Protein AF-A0A9P4XQA0-F1 (afdb_monomer_lite)

Secondary structure (DSSP, 8-state):
-------------PPPPPP----------------------HHHHHHHHTSS-HHHHHHHHHHHHHHHHHHHHHHHHHHHHHHHHHHHHHHHHHHHHHHHHHHHHHHHHHHHHHHHHHHHHHHHHHHHHHHHHHHHHHHHHHHHHHHHHHHHHHHHHHHHHHHHH--

Organism: NCBI:txid1567552

Foldseek 3Di:
DDDDPPPPDDPPPDPPDPPPPPDPPDPPPPPPCPCPPQDDPPVNLVVLVPDDDPVSSVVSRVVSSVVSVVVVVVVVVVVVVVVVVVVVVVVVVVVVVVVVVVVVVVVVVVVVVVVVVVVVVVVVVVVVVVVVVVVVVVVVVVVVVVVVVVVVVVVVVVVVVVVVVVD

Structure (mmCIF, N/CA/C/O backbone):
data_AF-A0A9P4XQA0-F1
#
_entry.id   AF-A0A9P4XQA0-F1
#
loop_
_atom_site.group_PDB
_atom_site.id
_atom_site.type_symbol
_atom_site.label_atom_id
_atom_site.label_alt_id
_atom_site.label_comp_id
_atom_site.label_asym_id
_atom_site.label_entity_id
_atom_site.label_seq_id
_atom_site.pdbx_PDB_ins_code
_atom_site.Cartn_x
_atom_site.Cartn_y
_atom_site.Cartn_z
_atom_site.occupancy
_atom_site.B_iso_or_equiv
_atom_site.auth_seq_id
_atom_site.auth_comp_id
_atom_site.auth_asym_id
_atom_site.auth_atom_id
_atom_site.pdbx_PDB_model_num
ATOM 1 N N . MET A 1 1 ? -49.021 69.410 15.245 1.00 41.81 1 MET A N 1
ATOM 2 C CA . MET A 1 1 ? -49.358 67.980 15.404 1.00 41.81 1 MET A CA 1
ATOM 3 C C . MET A 1 1 ? -48.343 67.183 14.599 1.00 41.81 1 MET A C 1
ATOM 5 O O . MET A 1 1 ? -48.399 67.198 13.378 1.00 41.81 1 MET A O 1
ATOM 9 N N . HIS A 1 2 ? -47.330 66.650 15.284 1.00 38.00 2 HIS A N 1
ATOM 10 C CA . HIS A 1 2 ? -46.185 65.943 14.708 1.00 38.00 2 HIS A CA 1
ATOM 11 C C . HIS A 1 2 ? -46.607 64.541 14.245 1.00 38.00 2 HIS A C 1
ATOM 13 O O . HIS A 1 2 ? -47.233 63.815 15.011 1.00 38.00 2 HIS A O 1
ATOM 19 N N . SER A 1 3 ? -46.250 64.150 13.021 1.00 42.06 3 SER A N 1
ATOM 20 C CA . SER A 1 3 ? -46.360 62.767 12.543 1.00 42.06 3 SER A CA 1
ATOM 21 C C . SER A 1 3 ? -45.017 62.360 11.939 1.00 42.06 3 SER A C 1
ATOM 23 O O . SER A 1 3 ? -44.790 62.475 10.738 1.00 42.06 3 SER A O 1
ATOM 25 N N . GLN A 1 4 ? -44.094 61.953 12.810 1.00 45.94 4 GLN A N 1
ATOM 26 C CA . GLN A 1 4 ? -42.906 61.195 12.434 1.00 45.94 4 GLN A CA 1
ATOM 27 C C . GLN A 1 4 ? -43.292 59.716 12.449 1.00 45.94 4 GLN A C 1
ATOM 29 O O . GLN A 1 4 ? -43.680 59.166 13.477 1.00 45.94 4 GLN A O 1
ATOM 34 N N . ARG A 1 5 ? -43.251 59.086 11.275 1.00 44.03 5 ARG A N 1
ATOM 35 C CA . ARG A 1 5 ? -43.302 57.631 11.139 1.00 44.03 5 ARG A CA 1
ATOM 36 C C . ARG A 1 5 ? -41.896 57.104 11.387 1.00 44.03 5 ARG A C 1
ATOM 38 O O . ARG A 1 5 ? -41.110 56.983 10.450 1.00 44.03 5 ARG A O 1
ATOM 45 N N . ASP A 1 6 ? -41.598 56.800 12.642 1.00 44.78 6 ASP A N 1
ATOM 46 C CA . ASP A 1 6 ? -40.394 56.061 12.992 1.00 44.78 6 ASP A CA 1
ATOM 47 C C . ASP A 1 6 ? -40.558 54.608 12.546 1.00 44.78 6 ASP A C 1
ATOM 49 O O . ASP A 1 6 ? -41.320 53.812 13.096 1.00 44.78 6 ASP A O 1
ATOM 53 N N . THR A 1 7 ? -39.852 54.292 11.466 1.00 48.44 7 THR A N 1
ATOM 54 C CA . THR A 1 7 ? -39.664 52.934 10.970 1.00 48.44 7 THR A CA 1
ATOM 55 C C . THR A 1 7 ? -38.731 52.231 11.951 1.00 48.44 7 THR A C 1
ATOM 57 O O . THR A 1 7 ? -37.516 52.406 11.893 1.00 48.44 7 THR A O 1
ATOM 60 N N . LEU A 1 8 ? -39.294 51.459 12.881 1.00 45.41 8 LEU A N 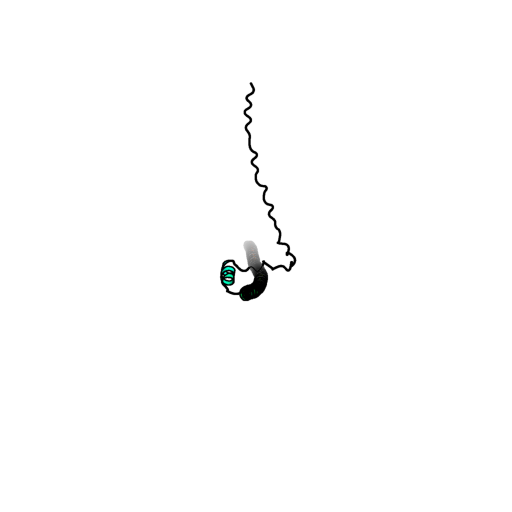1
ATOM 61 C CA . LEU A 1 8 ? -38.535 50.578 13.769 1.00 45.41 8 LEU A CA 1
ATOM 62 C C . LEU A 1 8 ? -37.916 49.438 12.944 1.00 45.41 8 LEU A C 1
ATOM 64 O O . LEU A 1 8 ? -38.484 48.355 12.811 1.00 45.41 8 LEU A O 1
ATOM 68 N N . MET A 1 9 ? -36.741 49.690 12.366 1.00 46.03 9 MET A N 1
ATOM 69 C CA . MET A 1 9 ? -35.862 48.643 11.852 1.00 46.03 9 MET A CA 1
ATOM 70 C C . MET A 1 9 ? -35.283 47.882 13.048 1.00 46.03 9 MET A C 1
ATOM 72 O O . MET A 1 9 ? -34.366 48.356 13.716 1.00 46.03 9 MET A O 1
ATOM 76 N N . LEU A 1 10 ? -35.829 46.698 13.330 1.00 53.78 10 LEU A N 1
ATOM 77 C CA . LEU A 1 10 ? -35.199 45.726 14.224 1.00 53.78 10 LEU A CA 1
ATOM 78 C C . LEU A 1 10 ? -33.787 45.405 13.695 1.00 53.78 10 LEU A C 1
ATOM 80 O O . LEU A 1 10 ? -33.656 45.052 12.517 1.00 53.78 10 LEU A O 1
ATOM 84 N N . PRO A 1 11 ? -32.727 45.485 14.518 1.00 49.69 11 PRO A N 1
ATOM 85 C CA . PRO A 1 11 ? -31.415 45.006 14.114 1.00 49.69 11 PRO A CA 1
ATOM 86 C C . PRO A 1 11 ? -31.509 43.508 13.809 1.00 49.69 11 PRO A C 1
ATOM 88 O O . PRO A 1 11 ? -31.938 42.727 14.657 1.00 49.69 11 PRO A O 1
ATOM 91 N N . LYS A 1 12 ? -31.100 43.090 12.606 1.00 48.59 12 LYS A N 1
ATOM 92 C CA . LYS A 1 12 ? -30.819 41.678 12.323 1.00 48.59 12 LYS A CA 1
ATOM 93 C C . LYS A 1 12 ? -29.603 41.278 13.156 1.00 48.59 12 LYS A C 1
ATOM 95 O O . LYS A 1 12 ? -28.468 41.431 12.711 1.00 48.59 12 LYS A O 1
ATOM 100 N N . THR A 1 13 ? -29.833 40.801 14.372 1.00 52.59 13 THR A N 1
ATOM 101 C CA . THR A 1 13 ? -28.835 40.091 15.168 1.00 52.59 13 THR A CA 1
ATOM 102 C C . THR A 1 13 ? -28.551 38.773 14.461 1.00 52.59 13 THR A C 1
ATOM 104 O O . THR A 1 13 ? -29.246 37.777 14.645 1.00 52.59 13 THR A O 1
ATOM 107 N N . TYR A 1 14 ? -27.545 38.778 13.590 1.00 53.88 14 TYR A N 1
ATOM 108 C CA . TYR A 1 14 ? -26.900 37.537 13.192 1.00 53.88 14 TYR A CA 1
ATOM 109 C C . TYR A 1 14 ? -26.319 36.900 14.462 1.00 53.88 14 TYR A C 1
ATOM 111 O O . TYR A 1 14 ? -25.659 37.612 15.228 1.00 53.88 14 TYR A O 1
ATOM 119 N N . PRO A 1 15 ? -26.569 35.607 14.737 1.00 58.38 15 PRO A N 1
ATOM 120 C CA . PRO A 1 15 ? -25.839 34.936 15.799 1.00 58.38 15 PRO A CA 1
ATOM 121 C C . PRO A 1 15 ? -24.337 35.008 15.471 1.00 58.38 15 PRO A C 1
ATOM 123 O O . PRO A 1 15 ? -23.973 34.910 14.293 1.00 58.38 15 PRO A O 1
ATOM 126 N N . PRO A 1 16 ? -23.467 35.235 16.472 1.00 58.84 16 PRO A N 1
ATOM 127 C CA . PRO A 1 16 ? -22.027 35.277 16.250 1.00 58.84 16 PRO A CA 1
ATOM 128 C C . PRO A 1 16 ? -21.563 33.963 15.600 1.00 58.84 16 PRO A C 1
ATOM 130 O O . PRO A 1 16 ? -22.142 32.910 15.885 1.00 58.84 16 PRO A O 1
ATOM 133 N N . PRO A 1 17 ? -20.552 34.002 14.714 1.00 60.19 17 PRO A N 1
ATOM 134 C CA . PRO A 1 17 ? -20.029 32.789 14.109 1.00 60.19 17 PRO A CA 1
ATOM 135 C C . PRO A 1 17 ? -19.450 31.941 15.240 1.00 60.19 17 PRO A C 1
ATOM 137 O O . PRO A 1 17 ? -18.637 32.431 16.022 1.00 60.19 17 PRO A O 1
ATOM 140 N N . TYR A 1 18 ? -19.914 30.700 15.376 1.00 54.91 18 TYR A N 1
ATOM 141 C CA . TYR A 1 18 ? -19.323 29.770 16.330 1.00 54.91 18 TYR A CA 1
ATOM 142 C C . TYR A 1 18 ? -17.822 29.694 16.043 1.00 54.91 18 TYR A C 1
ATOM 144 O O . TYR A 1 18 ? -17.428 29.406 14.913 1.00 54.91 18 TYR A O 1
ATOM 152 N N . GLU A 1 19 ? -16.996 29.989 17.048 1.00 59.34 19 GLU A N 1
ATOM 153 C CA . GLU A 1 19 ? -15.581 29.652 16.992 1.00 59.34 19 GLU A CA 1
ATOM 154 C C . GLU A 1 19 ? -15.493 28.151 16.712 1.00 59.34 19 GLU A C 1
ATOM 156 O O . GLU A 1 19 ? -15.984 27.327 17.488 1.00 59.34 19 GLU A O 1
ATOM 161 N N . GLU A 1 20 ? -14.907 27.789 15.571 1.00 52.56 20 GLU A N 1
ATOM 162 C CA . GLU A 1 20 ? -14.466 26.427 15.319 1.00 52.56 20 GLU A CA 1
ATOM 163 C C . GLU A 1 20 ? -13.407 26.112 16.373 1.00 52.56 20 GLU A C 1
ATOM 165 O O . GLU A 1 20 ? -12.221 26.409 16.216 1.00 52.56 20 GLU A O 1
ATOM 170 N N . HIS A 1 21 ? -13.844 25.549 17.499 1.00 40.69 21 HIS A N 1
ATOM 171 C CA . HIS A 1 21 ? -12.942 24.974 18.471 1.00 40.69 21 HIS A CA 1
ATOM 172 C C . HIS A 1 21 ? -12.225 23.805 17.790 1.00 40.69 21 HIS A C 1
ATOM 174 O O . HIS A 1 21 ? -12.652 22.655 17.863 1.00 40.69 21 HIS A O 1
ATOM 180 N N . ASN A 1 22 ? -11.069 24.097 17.190 1.00 48.16 22 ASN A N 1
ATOM 181 C CA . ASN A 1 22 ? -9.987 23.149 16.929 1.00 48.16 22 ASN A CA 1
ATOM 182 C C . ASN A 1 22 ? -9.344 22.705 18.258 1.00 48.16 22 ASN A C 1
ATOM 184 O O . ASN A 1 22 ? -8.125 22.659 18.416 1.00 48.16 22 ASN A O 1
ATOM 188 N N . GLY A 1 23 ? -10.187 22.402 19.245 1.00 42.12 23 GLY A N 1
ATOM 189 C CA . GLY A 1 23 ? -9.810 21.790 20.496 1.00 42.12 23 GLY A CA 1
ATOM 190 C C . GLY A 1 23 ? -9.645 20.309 20.236 1.00 42.12 23 GLY A C 1
ATOM 191 O O . GLY A 1 23 ? -10.614 19.552 20.228 1.00 42.12 23 GLY A O 1
ATOM 192 N N . THR A 1 24 ? -8.399 19.891 20.029 1.00 47.19 24 THR A N 1
ATOM 193 C CA . THR A 1 24 ? -8.002 18.529 20.388 1.00 47.19 24 THR A CA 1
ATOM 194 C C . THR A 1 24 ? -8.487 18.353 21.818 1.00 47.19 24 THR A C 1
ATOM 196 O O . THR A 1 24 ? -8.054 19.123 22.671 1.00 47.19 24 THR A O 1
ATOM 199 N N . ALA A 1 25 ? -9.463 17.467 22.042 1.00 46.97 25 ALA A N 1
ATOM 200 C CA . ALA A 1 25 ? -10.022 17.240 23.365 1.00 46.97 25 ALA A CA 1
ATOM 201 C C . ALA A 1 25 ? -8.847 16.998 24.311 1.00 46.97 25 ALA A C 1
ATOM 203 O O . ALA A 1 25 ? -8.158 15.985 24.180 1.00 46.97 25 ALA A O 1
ATOM 204 N N . GLU A 1 26 ? -8.562 17.982 25.166 1.00 45.44 26 GLU A N 1
ATOM 205 C CA . GLU A 1 26 ? -7.568 17.831 26.211 1.00 45.44 26 GLU A CA 1
ATOM 206 C C . GLU A 1 26 ? -7.954 16.568 26.966 1.00 45.44 26 GLU A C 1
ATOM 208 O O . GLU A 1 26 ? -9.120 16.408 27.342 1.00 45.44 26 GLU A O 1
ATOM 213 N N . ASP A 1 27 ? -6.994 15.650 27.097 1.00 44.72 27 ASP A N 1
ATOM 214 C CA . ASP A 1 27 ? -7.134 14.442 27.890 1.00 44.72 27 ASP A CA 1
ATOM 215 C C . ASP A 1 27 ? -7.642 14.866 29.267 1.00 44.72 27 ASP A C 1
ATOM 217 O O . ASP A 1 27 ? -6.893 15.379 30.105 1.00 44.72 27 ASP A O 1
ATOM 221 N N . ALA A 1 28 ? -8.954 14.711 29.461 1.00 46.16 28 ALA A N 1
ATOM 222 C CA . ALA A 1 28 ? -9.605 14.913 30.730 1.00 46.16 28 ALA A CA 1
ATOM 223 C C . ALA A 1 28 ? -8.911 13.948 31.677 1.00 46.16 28 ALA A C 1
ATOM 225 O O . ALA A 1 28 ? -9.098 12.733 31.590 1.00 46.16 28 ALA A O 1
ATOM 226 N N . LYS A 1 29 ? -8.029 14.515 32.506 1.00 43.81 29 LYS A N 1
ATOM 227 C CA . LYS A 1 29 ? -7.325 13.813 33.568 1.00 43.81 29 LYS A CA 1
ATOM 228 C C . LYS A 1 29 ? -8.314 12.882 34.236 1.00 43.81 29 LYS A C 1
ATOM 230 O O . LYS A 1 29 ? -9.406 13.331 34.577 1.00 43.81 29 LYS A O 1
ATOM 235 N N . ASP A 1 30 ? -7.903 11.628 34.383 1.00 47.25 30 ASP A N 1
ATOM 236 C CA . ASP A 1 30 ? -8.580 10.564 35.110 1.00 47.25 30 ASP A CA 1
ATOM 237 C C . ASP A 1 30 ? -9.222 11.100 36.402 1.00 47.25 30 ASP A C 1
ATOM 239 O O . ASP A 1 30 ? -8.616 11.113 37.473 1.00 47.25 30 ASP A O 1
ATOM 243 N N . VAL A 1 31 ? -10.462 11.579 36.306 1.00 41.25 31 VAL A N 1
ATOM 244 C CA . VAL A 1 31 ? -11.332 11.757 37.458 1.00 41.25 31 VAL A CA 1
ATOM 245 C C . VAL A 1 31 ? -12.065 10.439 37.556 1.00 41.25 31 VAL A C 1
ATOM 247 O O . VAL A 1 31 ? -13.030 10.174 36.842 1.00 41.25 31 VAL A O 1
ATOM 250 N N . ASP A 1 32 ? -11.503 9.601 38.415 1.00 46.66 32 ASP A N 1
ATOM 251 C CA . ASP A 1 32 ? -11.965 8.298 38.869 1.00 46.66 32 ASP A CA 1
ATOM 252 C C . ASP A 1 32 ? -13.379 8.386 39.476 1.00 46.66 32 ASP A C 1
ATOM 254 O O . ASP A 1 32 ? -13.598 8.312 40.683 1.00 46.66 32 ASP A O 1
ATOM 258 N N . SER A 1 33 ? -14.372 8.638 38.628 1.00 44.97 33 SER A N 1
ATOM 259 C CA . SER A 1 33 ? -15.778 8.665 39.002 1.00 44.97 33 SER A CA 1
ATOM 260 C C . SER A 1 33 ? -16.649 8.242 37.820 1.00 44.97 33 SER A C 1
ATOM 262 O O . SER A 1 33 ? -17.594 8.935 37.449 1.00 44.97 33 SER A O 1
ATOM 264 N N . SER A 1 34 ? -16.406 7.040 37.287 1.00 46.56 34 SER A N 1
ATOM 265 C CA . SER A 1 34 ? -17.405 6.301 36.494 1.00 46.56 34 SER A CA 1
ATOM 266 C C . SER A 1 34 ? -18.511 5.689 37.366 1.00 46.56 34 SER A C 1
ATOM 268 O O . SER A 1 34 ? -19.193 4.742 36.976 1.00 46.56 34 SER A O 1
ATOM 270 N N . ASN A 1 35 ? -18.777 6.273 38.539 1.00 45.44 35 ASN A N 1
ATOM 271 C CA . ASN A 1 35 ? -20.070 6.130 39.192 1.00 45.44 35 ASN A CA 1
ATOM 272 C C . ASN A 1 35 ? -21.111 6.960 38.421 1.00 45.44 35 ASN A C 1
ATOM 274 O O . ASN A 1 35 ? -21.780 7.822 38.993 1.00 45.44 35 ASN A O 1
ATOM 278 N N . ASP A 1 36 ? -21.282 6.669 37.126 1.00 52.72 36 ASP A N 1
ATOM 279 C CA . ASP A 1 36 ? -22.584 6.787 36.484 1.00 52.72 36 ASP A CA 1
ATOM 280 C C . ASP A 1 36 ? -23.531 6.051 37.414 1.00 52.72 36 ASP A C 1
ATOM 282 O O . ASP A 1 36 ? -23.462 4.825 37.526 1.00 52.72 36 ASP A O 1
ATOM 286 N N . LYS A 1 37 ? -24.289 6.821 38.204 1.00 63.19 37 LYS A N 1
ATOM 287 C CA . LYS A 1 37 ? -25.005 6.344 39.387 1.00 63.19 37 LYS A CA 1
ATOM 288 C C . LYS A 1 37 ? -25.745 5.076 39.005 1.00 63.19 37 LYS A C 1
ATOM 290 O O . LYS A 1 37 ? -26.753 5.129 38.296 1.00 63.19 37 LYS A O 1
ATOM 295 N N . ILE A 1 38 ? -25.196 3.929 39.413 1.00 69.94 38 ILE A N 1
ATOM 296 C CA . ILE A 1 38 ? -25.758 2.629 39.081 1.00 69.94 38 ILE A CA 1
ATOM 297 C C . ILE A 1 38 ? -27.147 2.669 39.695 1.00 69.94 38 ILE A C 1
ATOM 299 O O . ILE A 1 38 ? -27.297 2.743 40.903 1.00 69.94 38 ILE A O 1
ATOM 303 N N . PHE A 1 39 ? -28.161 2.771 38.848 1.00 84.06 39 PHE A N 1
ATOM 304 C CA . PHE A 1 39 ? -29.534 2.931 39.299 1.00 84.06 39 PHE A CA 1
ATOM 305 C C . PHE A 1 39 ? -30.319 1.667 38.986 1.00 84.06 39 PHE A C 1
ATOM 307 O O . PHE A 1 39 ? -30.094 1.029 37.945 1.00 84.06 39 PHE A O 1
ATOM 314 N N . VAL A 1 40 ? -31.240 1.321 39.884 1.00 86.88 40 VAL A N 1
ATOM 315 C CA . VAL A 1 40 ? -32.234 0.269 39.672 1.00 86.88 40 VAL A CA 1
ATOM 316 C C . VAL A 1 40 ? -33.360 0.855 38.821 1.00 86.88 40 VAL A C 1
ATOM 318 O O . VAL A 1 40 ? -34.082 1.718 39.311 1.00 86.88 40 VAL A O 1
ATOM 321 N N . PRO A 1 41 ? -33.544 0.421 37.563 1.00 90.25 41 PRO A N 1
ATOM 322 C CA . PRO A 1 41 ? -34.610 0.935 36.714 1.00 90.25 41 PRO A CA 1
ATOM 323 C C . PRO A 1 41 ? -35.985 0.745 37.371 1.00 90.25 41 PRO A C 1
ATOM 325 O O . PRO A 1 41 ? -36.188 -0.282 38.027 1.00 90.25 41 PRO A O 1
ATOM 328 N N . PRO A 1 42 ? -36.954 1.652 37.146 1.00 90.44 42 PRO A N 1
ATOM 329 C CA . PRO A 1 42 ? -38.275 1.578 37.775 1.00 90.44 42 PRO A CA 1
ATOM 330 C C . PRO A 1 42 ? -38.969 0.221 37.592 1.00 90.44 42 PRO A C 1
ATOM 332 O O . PRO A 1 42 ? -39.517 -0.322 38.540 1.00 90.44 42 PRO A O 1
ATOM 335 N N . GLN A 1 43 ? -38.835 -0.389 36.412 1.00 91.50 43 GLN A N 1
ATOM 336 C CA . GLN A 1 43 ? -39.401 -1.704 36.074 1.00 91.50 43 GLN A CA 1
ATOM 337 C C . GLN A 1 43 ? -38.826 -2.855 36.917 1.00 91.50 43 GLN A C 1
ATOM 339 O O . GLN A 1 43 ? -39.486 -3.862 37.159 1.00 91.50 43 GLN A O 1
ATOM 344 N N . ILE A 1 44 ? -37.560 -2.742 37.330 1.00 91.31 44 ILE A N 1
ATOM 345 C CA . ILE A 1 44 ? -36.914 -3.721 38.211 1.00 91.31 44 ILE A CA 1
ATOM 346 C C . ILE A 1 44 ? -37.264 -3.402 39.661 1.00 91.31 44 ILE A C 1
ATOM 348 O O . ILE A 1 44 ? -37.553 -4.316 40.428 1.00 91.31 44 ILE A O 1
ATOM 352 N N . MET A 1 45 ? -37.306 -2.116 40.018 1.00 93.00 45 MET A N 1
ATOM 353 C CA . MET A 1 45 ? -37.715 -1.675 41.347 1.00 93.00 45 MET A CA 1
ATOM 354 C C . MET A 1 45 ? -39.142 -2.124 41.678 1.00 93.00 45 MET A C 1
ATOM 356 O O . MET A 1 45 ? -39.376 -2.622 42.770 1.00 93.00 45 MET A O 1
ATOM 360 N N . GLU A 1 46 ? -40.078 -2.043 40.734 1.00 93.50 46 GLU A N 1
ATOM 361 C CA . GLU A 1 46 ? -41.458 -2.516 40.899 1.00 93.50 46 GLU A CA 1
ATOM 362 C C . GLU A 1 46 ? -41.516 -4.011 41.260 1.00 93.50 46 GLU A C 1
ATOM 364 O O . GLU A 1 46 ? -42.174 -4.403 42.225 1.00 93.50 46 GLU A O 1
ATOM 369 N N . LYS A 1 47 ? -40.730 -4.845 40.565 1.00 94.31 47 LYS A N 1
ATOM 370 C CA . LYS A 1 47 ? -40.604 -6.283 40.862 1.00 94.31 47 LYS A CA 1
ATOM 371 C C . LYS A 1 47 ? -39.997 -6.545 42.236 1.00 94.31 47 LYS A C 1
ATOM 373 O O . LYS A 1 47 ? -40.410 -7.473 42.923 1.00 94.31 47 LYS A O 1
ATOM 378 N N . ILE A 1 48 ? -39.019 -5.735 42.639 1.00 92.31 48 ILE A N 1
ATOM 379 C CA . ILE A 1 48 ? -38.429 -5.808 43.978 1.00 92.31 48 ILE A CA 1
ATOM 380 C C . ILE A 1 48 ? -39.479 -5.417 45.023 1.00 92.31 48 ILE A C 1
ATOM 382 O O . ILE A 1 48 ? -39.630 -6.112 46.021 1.00 92.31 48 ILE A O 1
ATOM 386 N N . MET A 1 49 ? -40.247 -4.352 44.797 1.00 92.69 49 MET A N 1
ATOM 387 C CA . MET A 1 49 ? -41.270 -3.879 45.734 1.00 92.69 49 MET A CA 1
ATOM 388 C C . MET A 1 49 ? -42.419 -4.873 45.934 1.00 92.69 49 MET A C 1
ATOM 390 O O . MET A 1 49 ? -42.970 -4.924 47.032 1.00 92.69 49 MET A O 1
ATOM 394 N N . ALA A 1 50 ? -42.707 -5.719 44.941 1.00 94.38 50 ALA A N 1
ATOM 395 C CA . ALA A 1 50 ? -43.665 -6.820 45.056 1.00 94.38 50 ALA A CA 1
ATOM 396 C C . ALA A 1 50 ? -43.229 -7.943 46.028 1.00 94.38 50 ALA A C 1
ATOM 398 O O . ALA A 1 50 ? -44.045 -8.791 46.393 1.00 94.38 50 ALA A O 1
ATOM 399 N N . LEU A 1 51 ? -41.963 -7.973 46.470 1.00 93.56 51 LEU A N 1
ATOM 400 C CA . LEU A 1 51 ? -41.484 -8.953 47.449 1.00 93.56 51 LEU A CA 1
ATOM 401 C C . LEU A 1 51 ? -42.066 -8.689 48.837 1.00 93.56 51 LEU A C 1
ATOM 403 O O . LEU A 1 51 ? -42.200 -7.546 49.279 1.00 93.56 51 LEU A O 1
ATOM 407 N N . LYS A 1 52 ? -42.348 -9.775 49.561 1.00 87.75 52 LYS A N 1
ATOM 408 C CA . LYS A 1 52 ? -43.119 -9.745 50.807 1.00 87.75 52 LYS A CA 1
ATOM 409 C C . LYS A 1 52 ? -42.355 -9.095 51.962 1.00 87.75 52 LYS A C 1
ATOM 411 O O . LYS A 1 52 ? -42.950 -8.359 52.746 1.00 87.75 52 LYS A O 1
ATOM 416 N N . THR A 1 53 ? -41.043 -9.318 52.066 1.00 96.00 53 THR A N 1
ATOM 417 C CA . THR A 1 53 ? -40.244 -8.824 53.199 1.00 96.00 53 THR A CA 1
ATOM 418 C C . THR A 1 53 ? -39.292 -7.696 52.809 1.00 96.00 53 TH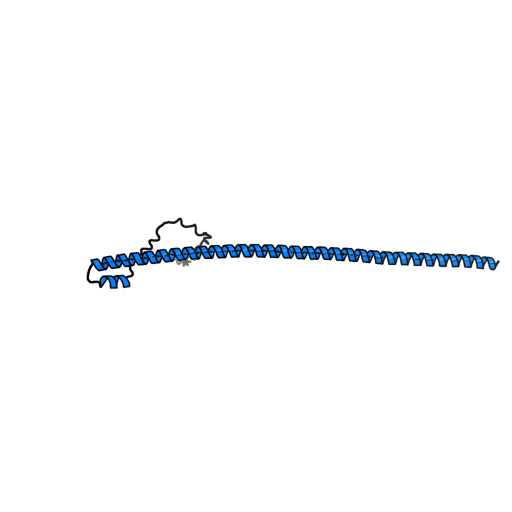R A C 1
ATOM 420 O O . THR A 1 53 ? -38.680 -7.703 51.744 1.00 96.00 53 THR A O 1
ATOM 423 N N . HIS A 1 54 ? -39.105 -6.727 53.709 1.00 93.19 54 HIS A N 1
ATOM 424 C CA . HIS A 1 54 ? -38.152 -5.633 53.496 1.00 93.19 54 HIS A CA 1
ATOM 425 C C . HIS A 1 54 ? -36.707 -6.133 53.344 1.00 93.19 54 HIS A C 1
ATOM 427 O O . HIS A 1 54 ? -35.964 -5.628 52.505 1.00 93.19 54 HIS A O 1
ATOM 433 N N . LYS A 1 55 ? -36.337 -7.175 54.099 1.00 95.12 55 LYS A N 1
ATOM 434 C CA . LYS A 1 55 ? -35.012 -7.800 54.036 1.00 95.12 55 LYS A CA 1
ATOM 435 C C . LYS A 1 55 ? -34.707 -8.364 52.645 1.00 95.12 55 LYS A C 1
ATOM 437 O O . LYS A 1 55 ? -33.610 -8.161 52.135 1.00 95.12 55 LYS A O 1
ATOM 442 N N . GLU A 1 56 ? -35.669 -9.036 52.012 1.00 94.50 56 GLU A N 1
ATOM 443 C CA . GLU A 1 56 ? -35.502 -9.539 50.642 1.00 94.50 56 GLU A CA 1
ATOM 444 C C . GLU A 1 56 ? -35.385 -8.402 49.630 1.00 94.50 56 GLU A C 1
ATOM 446 O O . GLU A 1 56 ? -34.564 -8.490 48.720 1.00 94.50 56 GLU A O 1
ATOM 451 N N . ARG A 1 57 ? -36.144 -7.313 49.812 1.00 93.44 57 ARG A N 1
ATOM 452 C CA . ARG A 1 57 ? -36.053 -6.134 48.940 1.00 93.44 57 ARG A CA 1
ATOM 453 C C . ARG A 1 57 ? -34.666 -5.509 48.958 1.00 93.44 57 ARG A C 1
ATOM 455 O O . ARG A 1 57 ? -34.095 -5.300 47.891 1.00 93.44 57 ARG A O 1
ATOM 462 N N . ILE A 1 58 ? -34.111 -5.274 50.150 1.00 93.81 58 ILE A N 1
ATOM 463 C CA . ILE A 1 58 ? -32.748 -4.745 50.307 1.00 93.81 58 ILE A CA 1
ATOM 464 C C . ILE A 1 58 ? -31.742 -5.674 49.623 1.00 93.81 58 ILE A C 1
ATOM 466 O O . ILE A 1 58 ? -30.986 -5.222 48.765 1.00 93.81 58 ILE A O 1
ATOM 470 N N . ARG A 1 59 ? -31.800 -6.981 49.920 1.00 95.88 59 ARG A N 1
ATOM 471 C CA . ARG A 1 59 ? -30.890 -7.973 49.329 1.00 95.88 59 ARG A CA 1
ATOM 472 C C . ARG A 1 59 ? -30.924 -7.947 47.797 1.00 95.88 59 ARG A C 1
ATOM 474 O O . ARG A 1 59 ? -29.878 -7.998 47.160 1.00 95.88 59 ARG A O 1
ATOM 481 N N . MET A 1 60 ? -32.112 -7.860 47.197 1.00 95.00 60 MET A N 1
ATOM 482 C CA . MET A 1 60 ? -32.254 -7.842 45.737 1.00 95.00 60 MET A CA 1
ATOM 483 C C . MET A 1 60 ? -31.733 -6.551 45.102 1.00 95.00 60 MET A C 1
ATOM 485 O O . MET A 1 60 ? -31.157 -6.605 44.016 1.00 95.00 60 MET A O 1
ATOM 489 N N . VAL A 1 61 ? -31.903 -5.401 45.765 1.00 93.12 61 VAL A N 1
ATOM 490 C CA . VAL A 1 61 ? -31.297 -4.138 45.316 1.00 93.12 61 VAL A CA 1
ATOM 491 C C . VAL A 1 61 ? -29.777 -4.256 45.335 1.00 93.12 61 VAL A C 1
ATOM 493 O O . VAL A 1 61 ? -29.140 -3.981 44.321 1.00 93.12 61 VAL A O 1
ATOM 496 N N . GLU A 1 62 ? -29.194 -4.710 46.443 1.00 91.31 62 GLU A N 1
ATOM 497 C CA . GLU A 1 62 ? -27.741 -4.875 46.581 1.00 91.31 62 GLU A CA 1
ATOM 498 C C . GLU A 1 62 ? -27.170 -5.822 45.520 1.00 91.31 62 GLU A C 1
ATOM 500 O O . GLU A 1 62 ? -26.181 -5.499 44.856 1.00 91.31 62 GLU A O 1
ATOM 505 N N . GLU A 1 63 ? -27.820 -6.966 45.302 1.00 93.56 63 GLU A N 1
ATOM 506 C CA . GLU A 1 63 ? -27.380 -7.947 44.312 1.00 93.56 63 GLU A CA 1
ATOM 507 C C . GLU A 1 63 ? -27.466 -7.396 42.882 1.00 93.56 63 GLU A C 1
ATOM 509 O O . GLU A 1 63 ? -26.537 -7.575 42.087 1.00 93.56 63 GLU A O 1
ATOM 514 N N . TYR A 1 64 ? -28.548 -6.683 42.555 1.00 93.31 64 TYR A N 1
ATOM 515 C CA . TYR A 1 64 ? -28.698 -6.037 41.255 1.00 93.31 64 TYR A CA 1
ATOM 516 C C . TYR A 1 64 ? -27.607 -4.991 41.020 1.00 93.31 64 TYR A C 1
ATOM 518 O O . TYR A 1 64 ? -26.977 -4.971 39.961 1.00 93.31 64 TYR A O 1
ATOM 526 N N . MET A 1 65 ? -27.366 -4.133 42.012 1.00 91.00 65 MET A N 1
ATOM 527 C CA . MET A 1 65 ? -26.364 -3.071 41.941 1.00 91.00 65 MET A CA 1
ATOM 528 C C . MET A 1 65 ? -24.966 -3.656 41.743 1.00 91.00 65 MET A C 1
ATOM 530 O O . MET A 1 65 ? -24.229 -3.201 40.867 1.00 91.00 65 MET A O 1
ATOM 534 N N . LYS A 1 66 ? -24.638 -4.725 42.481 1.00 92.12 66 LYS A N 1
ATOM 535 C CA . LYS A 1 66 ? -23.376 -5.454 42.335 1.00 92.12 66 LYS A CA 1
ATOM 536 C C . LYS A 1 66 ? -23.216 -6.034 40.928 1.00 92.12 66 LYS A C 1
ATOM 538 O O . LYS A 1 66 ? -22.240 -5.717 40.250 1.00 92.12 66 LYS A O 1
ATOM 543 N N . LYS A 1 67 ? -24.194 -6.817 40.454 1.00 92.88 67 LYS A N 1
ATOM 544 C CA . LYS A 1 67 ? -24.158 -7.432 39.114 1.00 92.88 67 LYS A CA 1
ATOM 545 C C . LYS A 1 67 ? -24.069 -6.386 38.004 1.00 92.88 67 LYS A C 1
ATOM 547 O O . LYS A 1 67 ? -23.288 -6.539 37.069 1.00 92.88 67 LYS A O 1
ATOM 552 N N . LYS A 1 68 ? -24.835 -5.295 38.100 1.00 90.88 68 LYS A N 1
ATOM 553 C CA . LYS A 1 68 ? -24.786 -4.204 37.119 1.00 90.88 68 LYS A CA 1
ATOM 554 C C . LYS A 1 68 ? -23.417 -3.520 37.112 1.00 90.88 68 LYS A C 1
ATOM 556 O O . LYS A 1 68 ? -22.892 -3.268 36.031 1.00 90.88 68 LYS A O 1
ATOM 561 N N . GLY A 1 69 ? -22.818 -3.284 38.280 1.00 90.50 69 GLY A N 1
ATOM 562 C CA . GLY A 1 69 ? -21.463 -2.739 38.388 1.00 90.50 69 GLY A CA 1
ATOM 563 C C . GLY A 1 69 ? -20.402 -3.642 37.757 1.00 90.50 69 GLY A C 1
ATOM 564 O O . GLY A 1 69 ? -19.549 -3.160 37.017 1.00 90.50 69 GLY A O 1
ATOM 565 N N . GLU A 1 70 ? -20.483 -4.955 37.976 1.00 92.69 70 GLU A N 1
ATOM 566 C CA . GLU A 1 70 ? -19.590 -5.933 37.337 1.00 92.69 70 GLU A CA 1
ATOM 567 C C . GLU A 1 70 ? -19.720 -5.912 35.805 1.00 92.69 70 GLU A C 1
ATOM 569 O O . GLU A 1 70 ? -18.711 -5.893 35.097 1.00 92.69 70 GLU A O 1
ATOM 574 N N . ILE A 1 71 ? -20.949 -5.837 35.282 1.00 92.00 71 ILE A N 1
ATOM 575 C CA . ILE A 1 71 ? -21.208 -5.753 33.836 1.00 92.00 71 ILE A CA 1
ATOM 576 C C . ILE A 1 71 ? -20.640 -4.462 33.240 1.00 92.00 71 ILE A C 1
ATOM 578 O O . ILE A 1 71 ? -20.024 -4.509 32.174 1.00 92.00 71 ILE A O 1
ATOM 582 N N . VAL A 1 72 ? -20.840 -3.315 33.897 1.00 91.88 72 VAL A N 1
ATOM 583 C CA . VAL A 1 72 ? -20.306 -2.025 33.430 1.00 91.88 72 VAL A CA 1
ATOM 584 C C . VAL A 1 72 ? -18.781 -2.080 33.369 1.00 91.88 72 VAL A C 1
ATOM 586 O O . VAL A 1 72 ? -18.217 -1.843 32.303 1.00 91.88 72 VAL A O 1
ATOM 589 N N . LYS A 1 73 ? -18.122 -2.532 34.442 1.00 91.81 73 LYS A N 1
ATOM 590 C CA . LYS A 1 73 ? -16.658 -2.692 34.480 1.00 91.81 73 LYS A CA 1
ATOM 591 C C . LYS A 1 73 ? -16.143 -3.624 33.382 1.00 91.81 73 LYS A C 1
ATOM 593 O O . LYS A 1 73 ? -15.133 -3.340 32.738 1.00 91.81 73 LYS A O 1
ATOM 598 N N . ALA A 1 74 ? -16.832 -4.740 33.138 1.00 95.00 74 ALA A N 1
ATOM 599 C CA . ALA A 1 74 ? -16.464 -5.668 32.071 1.00 95.00 74 ALA A CA 1
ATOM 600 C C . ALA A 1 74 ? -16.588 -5.022 30.680 1.00 95.00 74 ALA A C 1
ATOM 602 O O . ALA A 1 74 ? -15.693 -5.183 29.846 1.00 95.00 74 ALA A O 1
ATOM 603 N N . LYS A 1 75 ? -17.660 -4.255 30.441 1.00 94.19 75 LYS A N 1
ATOM 604 C CA . LYS A 1 75 ? -17.867 -3.517 29.186 1.00 94.19 75 LYS A CA 1
ATOM 605 C C . LYS A 1 75 ? -16.820 -2.429 28.978 1.00 94.19 75 LYS A C 1
ATOM 607 O O . LYS A 1 75 ? -16.265 -2.344 27.887 1.00 94.19 75 LYS A O 1
ATOM 612 N N . GLU A 1 76 ? -16.510 -1.643 30.003 1.00 94.12 76 GLU A N 1
ATOM 613 C CA . GLU A 1 76 ? -15.465 -0.613 29.945 1.00 94.12 76 GLU A CA 1
ATOM 614 C C . GLU A 1 76 ? -14.100 -1.223 29.617 1.00 94.12 76 GLU A C 1
ATOM 616 O O . GLU A 1 76 ? -13.398 -0.746 28.722 1.00 94.12 76 GLU A O 1
ATOM 621 N N . LYS A 1 77 ? -13.749 -2.337 30.272 1.00 95.69 77 LYS A N 1
ATOM 622 C CA . LYS A 1 77 ? -12.508 -3.068 29.991 1.00 95.69 77 LYS A CA 1
ATOM 623 C C . LYS A 1 77 ? -12.466 -3.582 28.552 1.00 95.69 77 LYS A C 1
ATOM 625 O O . LYS A 1 77 ? -11.457 -3.394 27.872 1.00 95.69 77 LYS A O 1
ATOM 630 N N . ALA A 1 78 ? -13.547 -4.200 28.073 1.00 95.62 78 ALA A N 1
ATOM 631 C CA . ALA A 1 78 ? -13.641 -4.686 26.697 1.00 95.62 78 ALA A CA 1
ATOM 632 C C . ALA A 1 78 ? -13.513 -3.541 25.679 1.00 95.62 78 ALA A C 1
ATOM 634 O O . ALA A 1 78 ? -12.739 -3.649 24.727 1.00 95.62 78 ALA A O 1
ATOM 635 N N . LEU A 1 79 ? -14.196 -2.418 25.920 1.00 95.88 79 LEU A N 1
ATOM 636 C CA . LEU A 1 79 ? -14.124 -1.230 25.073 1.00 95.88 79 LEU A CA 1
ATOM 637 C C . LEU A 1 79 ? -12.709 -0.637 25.052 1.00 95.88 79 LEU A C 1
ATOM 639 O O . LEU A 1 79 ? -12.200 -0.291 23.988 1.00 95.88 79 LEU A O 1
ATOM 643 N N . SER A 1 80 ? -12.042 -0.561 26.205 1.00 95.50 80 SER A N 1
ATOM 644 C CA . SER A 1 80 ? -10.650 -0.109 26.309 1.00 95.50 80 SER A CA 1
ATOM 645 C C . SER A 1 80 ? -9.696 -1.012 25.518 1.00 95.50 80 SER A C 1
ATOM 647 O O . SER A 1 80 ? -8.870 -0.529 24.736 1.00 95.50 80 SER A O 1
ATOM 649 N N . CYS A 1 81 ? -9.852 -2.336 25.633 1.00 95.56 81 CYS A N 1
ATOM 650 C CA . CYS A 1 81 ? -9.100 -3.305 24.837 1.00 95.56 81 CYS A CA 1
ATOM 651 C C . CYS A 1 81 ? -9.336 -3.121 23.329 1.00 95.56 81 CYS A C 1
ATOM 653 O O . CYS A 1 81 ? -8.368 -3.101 22.566 1.00 95.56 81 CYS A O 1
ATOM 655 N N . GLN A 1 82 ? -10.589 -2.935 22.904 1.00 96.19 82 GLN A N 1
ATOM 656 C CA . GLN A 1 82 ? -10.942 -2.725 21.499 1.00 96.19 82 GLN A CA 1
ATOM 657 C C . GLN A 1 82 ? -10.350 -1.421 20.950 1.00 96.19 82 GLN A C 1
ATOM 659 O O . GLN A 1 82 ? -9.729 -1.434 19.887 1.00 96.19 82 GLN A O 1
ATOM 664 N N . LYS A 1 83 ? -10.464 -0.311 21.692 1.00 96.88 83 LYS A N 1
ATOM 665 C CA . LYS A 1 83 ? -9.855 0.979 21.326 1.00 96.88 83 LYS A CA 1
ATOM 666 C C . LYS A 1 83 ? -8.343 0.850 21.152 1.00 96.88 83 LYS A C 1
ATOM 668 O O . LYS A 1 83 ? -7.789 1.328 20.164 1.00 96.88 83 LYS A O 1
ATOM 673 N N . ARG A 1 84 ? -7.671 0.153 22.074 1.00 96.50 84 ARG A N 1
ATOM 674 C CA . ARG A 1 84 ? -6.221 -0.078 22.000 1.00 96.50 84 ARG A CA 1
ATOM 675 C C . ARG A 1 84 ? -5.833 -0.939 20.799 1.00 96.50 84 ARG A C 1
ATOM 677 O O . ARG A 1 84 ? -4.830 -0.647 20.151 1.00 96.50 84 ARG A O 1
ATOM 684 N N . ALA A 1 85 ? -6.598 -1.988 20.505 1.00 97.25 85 ALA A N 1
ATOM 685 C CA . ALA A 1 85 ? -6.370 -2.825 19.330 1.00 97.25 85 ALA A CA 1
ATOM 686 C C . ALA A 1 85 ? -6.518 -2.008 18.038 1.00 97.25 85 ALA A C 1
ATOM 688 O O . ALA A 1 85 ? -5.603 -1.997 17.219 1.00 97.25 85 ALA A O 1
ATOM 689 N N . LEU A 1 86 ? -7.601 -1.235 17.918 1.00 97.06 86 LEU A N 1
ATOM 690 C CA . LEU A 1 86 ? -7.842 -0.361 16.772 1.00 97.06 86 LEU A CA 1
ATOM 691 C C . LEU A 1 86 ? -6.721 0.671 16.587 1.00 97.06 86 LEU A C 1
ATOM 693 O O . LEU A 1 86 ? -6.224 0.847 15.478 1.00 97.06 86 LEU A O 1
ATOM 697 N N . ALA A 1 87 ? -6.263 1.306 17.669 1.00 97.50 87 ALA A N 1
ATOM 698 C CA . ALA A 1 87 ? -5.156 2.260 17.616 1.00 97.50 87 ALA A CA 1
ATOM 699 C C . ALA A 1 87 ? -3.858 1.625 17.082 1.00 97.50 87 ALA A C 1
ATOM 701 O O . ALA A 1 87 ? -3.143 2.246 16.293 1.00 97.50 87 ALA A O 1
ATOM 702 N N . ARG A 1 88 ? -3.562 0.373 17.463 1.00 97.81 88 ARG A N 1
ATOM 703 C CA . ARG A 1 88 ? -2.409 -0.372 16.929 1.00 97.81 88 ARG A CA 1
ATOM 704 C C . ARG A 1 88 ? -2.568 -0.667 15.442 1.00 97.81 88 ARG A C 1
ATOM 706 O O . ARG A 1 88 ? -1.621 -0.445 14.696 1.00 97.81 88 ARG A O 1
ATOM 713 N N . THR A 1 89 ? -3.750 -1.102 15.008 1.00 97.75 89 THR A N 1
ATOM 714 C CA . THR A 1 89 ? -4.035 -1.358 13.589 1.00 97.75 89 THR A CA 1
ATOM 715 C C . THR A 1 89 ? -3.891 -0.089 12.752 1.00 97.75 89 THR A C 1
ATOM 717 O O . THR A 1 89 ? -3.210 -0.110 11.732 1.00 97.75 89 THR A O 1
ATOM 720 N N . ILE A 1 90 ? -4.439 1.040 13.216 1.00 97.69 90 ILE A N 1
ATOM 721 C CA . ILE A 1 90 ? -4.291 2.341 12.545 1.00 97.69 90 ILE A CA 1
ATOM 722 C C . ILE A 1 90 ? -2.814 2.739 12.453 1.00 97.69 90 ILE A C 1
ATOM 724 O O . ILE A 1 90 ? -2.364 3.210 11.411 1.00 97.69 90 ILE A O 1
ATOM 728 N N . LYS A 1 91 ? -2.044 2.550 13.532 1.00 98.12 91 LYS A N 1
ATOM 729 C CA . LYS A 1 91 ? -0.607 2.849 13.535 1.00 98.12 91 LYS A CA 1
ATOM 730 C C . LYS A 1 91 ? 0.158 1.973 12.539 1.00 98.12 91 LYS A C 1
ATOM 732 O O . LYS A 1 91 ? 0.999 2.503 11.823 1.00 98.12 91 LYS A O 1
ATOM 737 N N . SER A 1 92 ? -0.150 0.676 12.475 1.00 97.88 92 SER A N 1
ATOM 738 C CA . SER A 1 92 ? 0.448 -0.242 11.497 1.00 97.88 92 SER A CA 1
ATOM 739 C C . SER A 1 92 ? 0.153 0.211 10.072 1.00 97.88 92 SER A C 1
ATOM 741 O O . SER A 1 92 ? 1.082 0.467 9.321 1.00 97.88 92 SER A O 1
ATOM 743 N N . ALA A 1 93 ? -1.120 0.457 9.745 1.00 97.69 93 ALA A N 1
ATOM 744 C CA . ALA A 1 93 ? -1.519 0.895 8.409 1.00 97.69 93 ALA A CA 1
ATOM 745 C C . ALA A 1 93 ? -0.843 2.214 7.991 1.00 97.69 93 ALA A C 1
ATOM 747 O O . ALA A 1 93 ? -0.459 2.390 6.837 1.00 97.69 93 ALA A O 1
ATOM 748 N N . LYS A 1 94 ? -0.651 3.153 8.930 1.00 98.06 94 LYS A N 1
ATOM 749 C CA . LYS A 1 94 ? 0.102 4.390 8.666 1.00 98.06 94 LYS A CA 1
ATOM 750 C C . LYS A 1 94 ? 1.568 4.122 8.317 1.00 98.06 94 LYS A C 1
ATOM 752 O O . LYS A 1 94 ? 2.105 4.810 7.450 1.00 98.06 94 LYS A O 1
ATOM 757 N N . ASN A 1 95 ? 2.204 3.161 8.985 1.00 98.19 95 ASN A N 1
ATOM 758 C CA . ASN A 1 95 ? 3.572 2.758 8.666 1.00 98.19 95 ASN A CA 1
ATOM 759 C C . ASN A 1 95 ? 3.630 2.078 7.294 1.00 98.19 95 ASN A C 1
ATOM 761 O O . ASN A 1 95 ? 4.441 2.487 6.472 1.00 98.19 95 ASN A O 1
ATOM 765 N N . ASP A 1 96 ? 2.703 1.164 7.004 1.00 97.69 96 ASP A N 1
ATOM 766 C CA . ASP A 1 96 ? 2.638 0.476 5.709 1.00 97.69 96 ASP A CA 1
ATOM 767 C C . ASP A 1 96 ? 2.501 1.482 4.551 1.00 97.69 96 ASP A C 1
ATOM 769 O O . ASP A 1 96 ? 3.217 1.406 3.556 1.00 97.69 96 ASP A O 1
ATOM 773 N N . ILE A 1 97 ? 1.645 2.502 4.699 1.00 98.06 97 ILE A N 1
ATOM 774 C CA . ILE A 1 97 ? 1.502 3.585 3.708 1.00 98.06 97 ILE A CA 1
ATOM 775 C C . ILE A 1 97 ? 2.818 4.348 3.512 1.00 98.06 97 ILE A C 1
ATOM 777 O O . ILE A 1 97 ? 3.145 4.747 2.391 1.00 98.06 97 ILE A O 1
ATOM 781 N N . LYS A 1 98 ? 3.560 4.601 4.595 1.00 97.62 98 LYS A N 1
ATOM 782 C CA . LYS A 1 98 ? 4.849 5.296 4.527 1.00 97.62 98 LYS A CA 1
ATOM 783 C C . LYS A 1 98 ? 5.872 4.459 3.761 1.00 97.62 98 LYS A C 1
ATOM 785 O O . LYS A 1 98 ? 6.563 5.009 2.903 1.00 97.62 98 LYS A O 1
ATOM 790 N N . ASP A 1 99 ? 5.924 3.161 4.032 1.00 97.94 99 ASP A N 1
ATOM 791 C CA . ASP A 1 99 ? 6.849 2.239 3.378 1.00 97.94 99 ASP A CA 1
ATOM 792 C C . ASP A 1 99 ? 6.511 2.082 1.892 1.00 97.94 99 ASP A C 1
ATOM 794 O O . ASP A 1 99 ? 7.389 2.250 1.051 1.00 97.94 99 ASP A O 1
ATOM 798 N N . ILE A 1 100 ? 5.229 1.922 1.542 1.00 97.81 100 ILE A N 1
ATOM 799 C CA . ILE A 1 100 ? 4.771 1.881 0.142 1.00 97.81 100 ILE A CA 1
ATOM 800 C C . ILE A 1 100 ? 5.178 3.152 -0.608 1.00 97.81 100 ILE A C 1
ATOM 802 O O . ILE A 1 100 ? 5.704 3.075 -1.718 1.00 97.81 100 ILE A O 1
ATOM 806 N N . LYS A 1 101 ? 4.963 4.334 -0.014 1.00 97.25 101 LYS A N 1
ATOM 807 C CA . LYS A 1 101 ? 5.367 5.605 -0.636 1.00 97.25 101 LYS A CA 1
ATOM 808 C C . LYS A 1 101 ? 6.872 5.669 -0.859 1.00 97.25 101 LYS A C 1
ATOM 810 O O . LYS A 1 101 ? 7.300 6.124 -1.915 1.00 97.25 101 LYS A O 1
ATOM 815 N N . LYS A 1 102 ? 7.663 5.227 0.119 1.00 97.62 102 LYS A N 1
ATOM 816 C CA . LYS A 1 102 ? 9.121 5.183 0.002 1.00 97.62 102 LYS A CA 1
ATOM 817 C C . LYS A 1 102 ? 9.541 4.271 -1.154 1.00 97.62 102 LYS A C 1
ATOM 819 O O . LYS A 1 102 ? 10.228 4.736 -2.056 1.00 97.62 102 LYS A O 1
ATOM 824 N N . THR A 1 103 ? 9.052 3.032 -1.179 1.00 97.88 103 THR A N 1
ATOM 825 C CA . THR A 1 103 ? 9.365 2.063 -2.239 1.00 97.88 103 THR A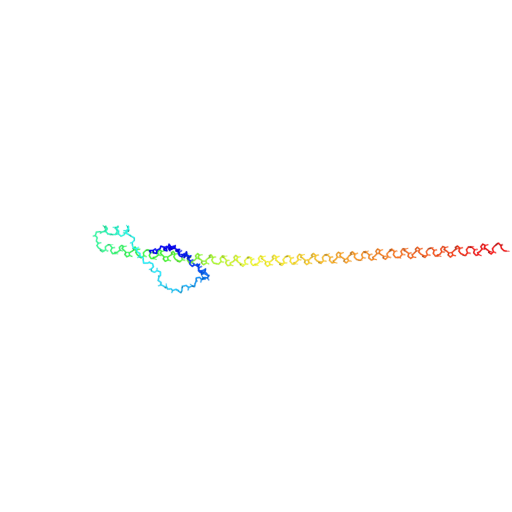 CA 1
ATOM 826 C C . THR A 1 103 ? 8.927 2.552 -3.618 1.00 97.88 103 THR A C 1
ATOM 828 O O . THR A 1 103 ? 9.655 2.368 -4.592 1.00 97.88 103 THR A O 1
ATOM 831 N N . TYR A 1 104 ? 7.767 3.207 -3.719 1.00 97.31 104 TYR A N 1
ATOM 832 C CA . TYR A 1 104 ? 7.304 3.808 -4.969 1.00 97.31 104 TYR A CA 1
ATOM 833 C C . TYR A 1 104 ? 8.309 4.836 -5.499 1.00 97.31 104 TYR A C 1
ATOM 835 O O . TYR A 1 104 ? 8.742 4.731 -6.646 1.00 97.31 104 TYR A O 1
ATOM 843 N N . TRP A 1 105 ? 8.720 5.796 -4.666 1.00 97.38 105 TRP A N 1
ATOM 844 C CA . TRP A 1 105 ? 9.652 6.841 -5.090 1.00 97.38 105 TRP A CA 1
ATOM 845 C C . TRP A 1 105 ? 11.042 6.294 -5.417 1.00 97.38 105 TRP A C 1
ATOM 847 O O . TRP A 1 105 ? 11.607 6.689 -6.431 1.00 97.38 105 TRP A O 1
ATOM 857 N N . GLU A 1 106 ? 11.553 5.340 -4.636 1.00 97.38 106 GLU A N 1
ATOM 858 C CA . GLU A 1 106 ? 12.816 4.648 -4.937 1.00 97.38 106 GLU A CA 1
ATOM 859 C C . GLU A 1 106 ? 12.751 3.913 -6.283 1.00 97.38 106 GLU A C 1
ATOM 861 O O . GLU A 1 106 ? 13.681 3.969 -7.084 1.00 97.38 106 GLU A O 1
ATOM 866 N N . THR A 1 107 ? 11.630 3.249 -6.573 1.00 97.56 107 THR A N 1
ATOM 867 C CA . THR A 1 107 ? 11.441 2.536 -7.844 1.00 97.56 107 THR A CA 1
ATOM 868 C C . THR A 1 107 ? 11.385 3.504 -9.023 1.00 97.56 107 THR A C 1
ATOM 870 O O . THR A 1 107 ? 12.023 3.261 -10.047 1.00 97.56 107 THR A O 1
ATOM 873 N N . VAL A 1 108 ? 10.646 4.608 -8.887 1.00 97.12 108 VAL A N 1
ATOM 874 C CA . VAL A 1 108 ? 10.553 5.643 -9.926 1.00 97.12 108 VAL A CA 1
ATOM 875 C C . VAL A 1 108 ? 11.925 6.253 -10.208 1.00 97.12 108 VAL A C 1
ATOM 877 O O . VAL A 1 108 ? 12.309 6.357 -11.371 1.00 97.12 108 VAL A O 1
ATOM 880 N N . ASP A 1 109 ? 12.683 6.600 -9.169 1.00 97.19 109 ASP A N 1
ATOM 881 C CA . ASP A 1 109 ? 14.018 7.186 -9.307 1.00 97.19 109 ASP A CA 1
ATOM 882 C C . ASP A 1 109 ? 15.009 6.224 -9.987 1.00 97.19 109 ASP A C 1
ATOM 884 O O . ASP A 1 109 ? 15.733 6.602 -10.914 1.00 97.19 109 ASP A O 1
ATOM 888 N N . ASN A 1 110 ? 14.958 4.939 -9.623 1.00 96.81 110 ASN A N 1
ATOM 889 C CA . ASN A 1 110 ? 15.745 3.892 -10.275 1.00 96.81 110 ASN A CA 1
ATOM 890 C C . ASN A 1 110 ? 15.405 3.755 -11.768 1.00 96.81 110 ASN A C 1
ATOM 892 O O . ASN A 1 110 ? 16.306 3.674 -12.606 1.00 96.81 110 ASN A O 1
ATOM 896 N N . ILE A 1 111 ? 14.116 3.749 -12.125 1.00 96.44 111 ILE A N 1
ATOM 897 C CA . ILE A 1 111 ? 13.681 3.671 -13.528 1.00 96.44 111 ILE A CA 1
ATOM 898 C C . ILE A 1 111 ? 14.166 4.897 -14.306 1.00 96.44 111 ILE A C 1
ATOM 900 O O . ILE A 1 111 ? 14.709 4.747 -15.402 1.00 96.44 111 ILE A O 1
ATOM 904 N N . LEU A 1 112 ? 14.009 6.100 -13.749 1.00 96.50 112 LEU A N 1
ATOM 905 C CA . LEU A 1 112 ? 14.464 7.335 -14.389 1.00 96.50 112 LEU A CA 1
ATOM 906 C C . LEU A 1 112 ? 15.978 7.327 -14.619 1.00 96.50 112 LEU A C 1
ATOM 908 O O . LEU A 1 112 ? 16.430 7.658 -15.717 1.00 96.50 112 LEU A O 1
ATOM 912 N N . SER A 1 113 ? 16.747 6.871 -13.632 1.00 95.69 113 SER A N 1
ATOM 913 C CA . SER A 1 113 ? 18.202 6.731 -13.733 1.00 95.69 113 SER A CA 1
ATOM 914 C C . SER A 1 113 ? 18.614 5.753 -14.839 1.00 95.69 113 SER A C 1
ATOM 916 O O . SER A 1 113 ? 19.495 6.059 -15.646 1.00 95.69 113 SER A O 1
ATOM 918 N N . LEU A 1 114 ? 17.938 4.604 -14.949 1.00 95.44 114 LEU A N 1
ATOM 919 C CA . LEU A 1 114 ? 18.185 3.626 -16.016 1.00 95.44 114 LEU A CA 1
ATOM 920 C C . LEU A 1 114 ? 17.848 4.179 -17.406 1.00 95.44 114 LEU A C 1
ATOM 922 O O . LEU A 1 114 ? 18.598 3.963 -18.361 1.00 95.44 114 LEU A O 1
ATOM 926 N N . VAL A 1 115 ? 16.733 4.901 -17.533 1.00 96.25 115 VAL A N 1
ATOM 927 C CA . VAL A 1 115 ? 16.330 5.536 -18.796 1.00 96.25 115 VAL A CA 1
ATOM 928 C C . VAL A 1 115 ? 17.340 6.608 -19.210 1.00 96.25 115 VAL A C 1
ATOM 930 O O . VAL A 1 115 ? 17.728 6.654 -20.379 1.00 96.25 115 VAL A O 1
ATOM 933 N N . ALA A 1 116 ? 17.806 7.433 -18.269 1.00 95.50 116 ALA A N 1
ATOM 934 C CA . ALA A 1 116 ? 18.831 8.440 -18.526 1.00 95.50 116 ALA A CA 1
ATOM 935 C C . ALA A 1 116 ? 20.146 7.800 -19.002 1.00 95.50 116 ALA A C 1
ATOM 937 O O . ALA A 1 116 ? 20.668 8.182 -20.051 1.00 95.50 116 ALA A O 1
ATOM 938 N N . ALA A 1 117 ? 20.619 6.761 -18.308 1.00 94.69 117 ALA A N 1
ATOM 939 C CA . ALA A 1 117 ? 21.831 6.037 -18.686 1.00 94.69 117 ALA A CA 1
ATOM 940 C C . ALA A 1 117 ? 21.737 5.441 -20.102 1.00 94.69 117 ALA A C 1
ATOM 942 O O . ALA A 1 117 ? 22.652 5.613 -20.910 1.00 94.69 117 ALA A O 1
ATOM 943 N N . ARG A 1 118 ? 20.603 4.809 -20.443 1.00 94.38 118 ARG A N 1
ATOM 944 C CA . ARG A 1 118 ? 20.364 4.274 -21.795 1.00 94.38 118 ARG A CA 1
ATOM 945 C C . ARG A 1 118 ? 20.311 5.360 -22.863 1.00 94.38 118 ARG A C 1
ATOM 947 O O . ARG A 1 118 ? 20.813 5.158 -23.965 1.00 94.38 118 ARG A O 1
ATOM 954 N N . LYS A 1 119 ? 19.723 6.519 -22.557 1.00 96.19 119 LYS A N 1
ATOM 955 C CA . LYS A 1 119 ? 19.695 7.660 -23.481 1.00 96.19 119 LYS A CA 1
ATOM 956 C C . LYS A 1 119 ? 21.108 8.171 -23.773 1.00 96.19 119 LYS A C 1
ATOM 958 O O . LYS A 1 119 ? 21.412 8.497 -24.920 1.00 96.19 119 LYS A O 1
ATOM 963 N N . ASP A 1 120 ? 21.971 8.222 -22.766 1.00 95.44 120 ASP A N 1
ATOM 964 C CA . ASP A 1 120 ? 23.358 8.662 -22.934 1.00 95.44 120 ASP A CA 1
ATOM 965 C C . ASP A 1 120 ? 24.223 7.629 -23.660 1.00 95.44 120 ASP A C 1
ATOM 967 O O . ASP A 1 120 ? 25.108 7.992 -24.434 1.00 95.44 120 ASP A O 1
ATOM 971 N N . GLU A 1 121 ? 23.962 6.339 -23.462 1.00 94.69 121 GLU A N 1
ATOM 972 C CA . GLU A 1 121 ? 24.571 5.272 -24.259 1.00 94.69 121 GLU A CA 1
ATOM 973 C C . GLU A 1 121 ? 24.160 5.367 -25.735 1.00 94.69 121 GLU A C 1
ATOM 975 O O . GLU A 1 121 ? 25.026 5.418 -26.609 1.00 94.69 121 GLU A O 1
ATOM 980 N N . ALA A 1 122 ? 22.859 5.504 -26.015 1.00 94.56 122 ALA A N 1
ATOM 981 C CA . ALA A 1 122 ? 22.350 5.672 -27.375 1.00 94.56 122 ALA A CA 1
ATOM 982 C C . ALA A 1 122 ? 22.943 6.912 -28.064 1.00 94.56 122 ALA A C 1
ATOM 984 O O . ALA A 1 122 ? 23.316 6.856 -29.236 1.00 94.56 122 ALA A O 1
ATOM 985 N N . ARG A 1 123 ? 23.093 8.020 -27.327 1.00 96.19 123 ARG A N 1
ATOM 986 C CA . ARG A 1 123 ? 23.728 9.246 -27.829 1.00 96.19 123 ARG A CA 1
ATOM 987 C C . ARG A 1 123 ? 25.193 9.018 -28.200 1.00 96.19 123 ARG A C 1
ATOM 989 O O . ARG A 1 123 ? 25.596 9.358 -29.308 1.00 96.19 123 ARG A O 1
ATOM 996 N N . ARG A 1 124 ? 25.974 8.391 -27.313 1.00 96.06 124 ARG A N 1
ATOM 997 C CA . ARG A 1 124 ? 27.394 8.078 -27.560 1.00 96.06 124 ARG A CA 1
ATOM 998 C C . ARG A 1 124 ? 27.589 7.131 -28.740 1.00 96.06 124 ARG A C 1
ATOM 1000 O O . ARG A 1 124 ? 28.529 7.309 -29.518 1.00 96.06 124 ARG A O 1
ATOM 1007 N N . PHE A 1 125 ? 26.707 6.146 -28.884 1.00 95.88 125 PHE A N 1
ATOM 1008 C CA . PHE A 1 125 ? 26.719 5.248 -30.032 1.00 95.88 125 PHE A CA 1
ATOM 1009 C C . PHE A 1 125 ? 26.450 6.017 -31.330 1.00 95.88 125 PHE A C 1
ATOM 1011 O O . PHE A 1 125 ? 27.248 5.939 -32.262 1.00 95.88 125 PHE A O 1
ATOM 1018 N N . HIS A 1 126 ? 25.390 6.831 -31.360 1.00 95.00 126 HIS A N 1
ATOM 1019 C CA . HIS A 1 126 ? 25.050 7.645 -32.524 1.00 95.00 126 HIS A CA 1
ATOM 1020 C C . HIS A 1 126 ? 26.188 8.593 -32.929 1.00 95.00 126 HIS A C 1
ATOM 1022 O O . HIS A 1 126 ? 26.556 8.636 -34.097 1.00 95.00 126 HIS A O 1
ATOM 1028 N N . GLU A 1 127 ? 26.798 9.305 -31.978 1.00 96.69 127 GLU A N 1
ATOM 1029 C CA . GLU A 1 127 ? 27.939 10.185 -32.260 1.00 96.69 127 GLU A CA 1
ATOM 1030 C C . GLU A 1 127 ? 29.130 9.427 -32.855 1.00 96.69 127 GLU A C 1
ATOM 1032 O O . GLU A 1 127 ? 29.763 9.899 -33.798 1.00 96.69 127 GLU A O 1
ATOM 1037 N N . THR A 1 128 ? 29.441 8.251 -32.308 1.00 97.31 128 THR A N 1
ATOM 1038 C CA . THR A 1 128 ? 30.520 7.396 -32.814 1.00 97.31 128 THR A CA 1
ATOM 1039 C C . THR A 1 128 ? 30.270 6.971 -34.257 1.00 97.31 128 THR A C 1
ATOM 1041 O O . THR A 1 128 ? 31.165 7.099 -35.092 1.00 97.31 128 THR A O 1
ATOM 1044 N N . GLU A 1 129 ? 29.066 6.491 -34.566 1.00 96.19 129 GLU A N 1
ATOM 1045 C CA . GLU A 1 129 ? 28.712 6.056 -35.919 1.00 96.19 129 GLU A CA 1
ATOM 1046 C C . GLU A 1 129 ? 28.693 7.227 -36.907 1.00 96.19 129 GLU A C 1
ATOM 1048 O O . GLU A 1 129 ? 29.257 7.117 -37.996 1.00 96.19 129 GLU A O 1
ATOM 1053 N N . THR A 1 130 ? 28.157 8.383 -36.508 1.00 96.25 130 THR A N 1
ATOM 1054 C CA . THR A 1 130 ? 28.180 9.597 -37.335 1.00 96.25 130 THR A CA 1
ATOM 1055 C C . THR A 1 130 ? 29.613 10.026 -37.656 1.00 96.25 130 THR A C 1
ATOM 1057 O O . THR A 1 130 ? 29.919 10.272 -38.821 1.00 96.25 130 THR A O 1
ATOM 1060 N N . ARG A 1 131 ? 30.531 10.023 -36.674 1.00 96.75 131 ARG A N 1
ATOM 1061 C CA . ARG A 1 131 ? 31.956 10.331 -36.916 1.00 96.75 131 ARG A CA 1
ATOM 1062 C C . ARG A 1 131 ? 32.617 9.340 -37.875 1.00 96.75 131 ARG A C 1
ATOM 1064 O O . ARG A 1 131 ? 33.426 9.749 -38.702 1.00 96.75 131 ARG A O 1
ATOM 1071 N N . LYS A 1 132 ? 32.298 8.042 -37.780 1.00 97.00 132 LYS A N 1
ATOM 1072 C CA . LYS A 1 132 ? 32.821 7.030 -38.718 1.00 97.00 132 LYS A CA 1
ATOM 1073 C C . LYS A 1 132 ? 32.354 7.306 -40.143 1.00 97.00 132 LYS A C 1
ATOM 1075 O O . LYS A 1 132 ? 33.169 7.281 -41.059 1.00 97.00 132 LYS A O 1
ATOM 1080 N N . ILE A 1 133 ? 31.063 7.582 -40.318 1.00 96.38 133 ILE A N 1
ATOM 1081 C CA . ILE A 1 133 ? 30.478 7.908 -41.622 1.00 96.38 133 ILE A CA 1
ATOM 1082 C C . ILE A 1 133 ? 31.136 9.166 -42.193 1.00 96.38 133 ILE A C 1
ATOM 1084 O O . ILE A 1 133 ? 31.573 9.161 -43.341 1.00 96.38 133 ILE A O 1
ATOM 1088 N N . GLU A 1 134 ? 31.274 10.216 -41.387 1.00 96.94 134 GLU A N 1
ATOM 1089 C CA . GLU A 1 134 ? 31.931 11.457 -41.798 1.00 96.94 134 GLU A CA 1
ATOM 1090 C C . GLU A 1 134 ? 33.391 11.224 -42.208 1.00 96.94 134 GLU A C 1
ATOM 1092 O O . GLU A 1 134 ? 33.812 11.690 -43.264 1.00 96.94 134 GLU A O 1
ATOM 1097 N N . ALA A 1 135 ? 34.147 10.426 -41.449 1.00 97.00 135 ALA A N 1
ATOM 1098 C CA . ALA A 1 135 ? 35.515 10.063 -41.808 1.00 97.00 135 ALA A CA 1
ATOM 1099 C C . ALA A 1 135 ? 35.590 9.296 -43.141 1.00 97.00 135 ALA A C 1
ATOM 1101 O O . ALA A 1 135 ? 36.485 9.556 -43.946 1.00 97.00 135 ALA A O 1
ATOM 1102 N N . ILE A 1 136 ? 34.647 8.383 -43.401 1.00 97.12 136 ILE A N 1
ATOM 1103 C CA . ILE A 1 136 ? 34.554 7.666 -44.682 1.00 97.12 136 ILE A CA 1
ATOM 1104 C C . ILE A 1 136 ? 34.303 8.654 -45.824 1.00 97.12 136 ILE A C 1
ATOM 1106 O O . ILE A 1 136 ? 35.019 8.606 -46.823 1.00 97.12 136 ILE A O 1
ATOM 1110 N N . TYR A 1 137 ? 33.340 9.567 -45.671 1.00 96.31 137 TYR A N 1
ATOM 1111 C CA . TYR A 1 137 ? 33.049 10.583 -46.686 1.00 96.31 137 TYR A CA 1
ATOM 1112 C C . TYR A 1 137 ? 34.250 11.490 -46.956 1.00 96.31 137 TYR A C 1
ATOM 1114 O O . TYR A 1 137 ? 34.601 11.698 -48.113 1.00 96.31 137 TYR A O 1
ATOM 1122 N N . GLN A 1 138 ? 34.916 11.985 -45.912 1.00 96.19 138 GLN A N 1
ATOM 1123 C CA . GLN A 1 138 ? 36.094 12.846 -46.055 1.00 96.19 138 GLN A CA 1
ATOM 1124 C C . GLN A 1 138 ? 37.257 12.124 -46.747 1.00 96.19 138 GLN A C 1
ATOM 1126 O O . GLN A 1 138 ? 37.932 12.702 -47.595 1.00 96.19 138 GLN A O 1
ATOM 1131 N N . ASN A 1 139 ? 37.480 10.847 -46.431 1.00 96.62 139 ASN A N 1
ATOM 1132 C CA . ASN A 1 139 ? 38.505 10.047 -47.100 1.00 96.62 139 ASN A CA 1
ATOM 1133 C C . ASN A 1 139 ? 38.153 9.766 -48.567 1.00 96.62 139 ASN A C 1
ATOM 1135 O O . ASN A 1 139 ? 39.026 9.850 -49.426 1.00 96.62 139 ASN A O 1
ATOM 1139 N N . ALA A 1 140 ? 36.886 9.459 -48.864 1.00 95.75 140 ALA A N 1
ATOM 1140 C CA . ALA A 1 140 ? 36.425 9.270 -50.237 1.00 95.75 140 ALA A CA 1
ATOM 1141 C C . ALA A 1 140 ? 36.578 10.556 -51.060 1.00 95.75 140 ALA A C 1
ATOM 1143 O O . ALA A 1 140 ? 37.055 10.500 -52.188 1.00 95.75 140 ALA A O 1
ATOM 1144 N N . PHE A 1 141 ? 36.241 11.707 -50.473 1.00 94.81 141 PHE A N 1
ATOM 1145 C CA . PHE A 1 141 ? 36.407 13.013 -51.105 1.00 94.81 141 PHE A CA 1
ATOM 1146 C C . PHE A 1 141 ? 37.873 13.290 -51.461 1.00 94.81 141 PHE A C 1
ATOM 1148 O O . PHE A 1 141 ? 38.178 13.564 -52.616 1.00 94.81 141 PHE A O 1
ATOM 1155 N N . LYS A 1 142 ? 38.797 13.107 -50.507 1.00 95.75 142 LYS A N 1
ATOM 1156 C CA . LYS A 1 142 ? 40.243 13.256 -50.757 1.00 95.75 142 LYS A CA 1
ATOM 1157 C C . LYS A 1 142 ? 40.742 12.356 -51.879 1.00 95.75 142 LYS A C 1
ATOM 1159 O O . LYS A 1 142 ? 41.508 12.801 -52.722 1.00 95.75 142 LYS A O 1
ATOM 1164 N N . ARG A 1 143 ? 40.295 11.100 -51.902 1.00 96.00 143 ARG A N 1
ATOM 1165 C CA . ARG A 1 143 ? 40.688 10.154 -52.946 1.00 96.00 143 ARG A CA 1
ATOM 1166 C C . ARG A 1 143 ? 40.221 10.609 -54.330 1.00 96.00 143 ARG A C 1
ATOM 1168 O O . ARG A 1 143 ? 40.978 10.490 -55.283 1.00 96.00 143 ARG A O 1
ATOM 1175 N N . VAL A 1 144 ? 39.003 11.139 -54.439 1.00 95.75 144 VAL A N 1
ATOM 1176 C CA . VAL A 1 144 ? 38.501 11.701 -55.702 1.00 95.75 144 VAL A CA 1
ATOM 1177 C C . VAL A 1 144 ? 39.335 12.910 -56.131 1.00 95.75 144 VAL A C 1
ATOM 1179 O O . VAL A 1 144 ? 39.709 12.990 -57.298 1.00 95.75 144 VAL A O 1
ATOM 1182 N N . ASP A 1 145 ? 39.680 13.810 -55.206 1.00 94.75 145 ASP A N 1
ATOM 1183 C CA . ASP A 1 145 ? 40.559 14.951 -55.499 1.00 94.75 145 ASP A CA 1
ATOM 1184 C C . ASP A 1 145 ? 41.950 14.495 -55.976 1.00 94.75 145 ASP A C 1
ATOM 1186 O O . ASP A 1 145 ? 42.495 15.040 -56.936 1.00 94.75 145 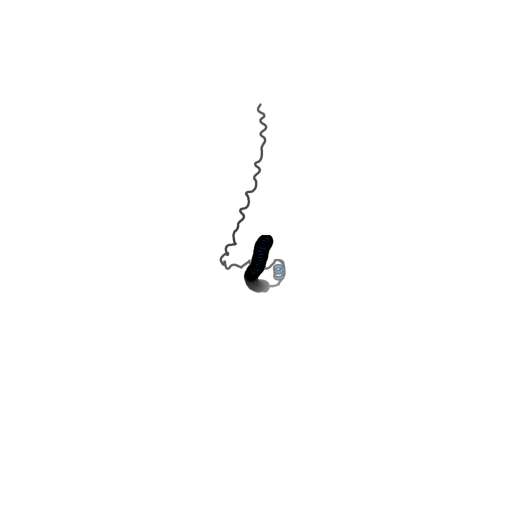ASP A O 1
ATOM 1190 N N . GLU A 1 146 ? 42.533 13.479 -55.337 1.00 95.88 146 GLU A N 1
ATOM 1191 C CA . GLU A 1 146 ? 43.815 12.884 -55.736 1.00 95.88 146 GLU A CA 1
ATOM 1192 C C . GLU A 1 146 ? 43.740 12.249 -57.134 1.00 95.88 146 GLU A C 1
ATOM 1194 O O . GLU A 1 146 ? 44.603 12.510 -57.975 1.00 95.88 146 GLU A O 1
ATOM 1199 N N . GLU A 1 147 ? 42.696 11.458 -57.407 1.00 95.38 147 GLU A N 1
ATOM 1200 C CA . GLU A 1 147 ? 42.465 10.825 -58.712 1.00 95.38 147 GLU A CA 1
ATOM 1201 C C . GLU A 1 147 ? 42.264 11.876 -59.820 1.00 95.38 147 GLU A C 1
ATOM 1203 O O . GLU A 1 147 ? 42.823 11.742 -60.913 1.00 95.38 147 GLU A O 1
ATOM 1208 N N . TYR A 1 148 ? 41.531 12.957 -59.536 1.00 95.00 148 TYR A N 1
ATOM 1209 C CA . TYR A 1 148 ? 41.332 14.064 -60.472 1.00 95.00 148 TYR A CA 1
ATOM 1210 C C . TYR A 1 148 ? 42.633 14.823 -60.764 1.00 95.00 148 TYR A C 1
ATOM 1212 O O . TYR A 1 148 ? 42.947 15.079 -61.927 1.00 95.00 148 TYR A O 1
ATOM 1220 N N . ASN A 1 149 ? 43.421 15.149 -59.735 1.00 94.31 149 ASN A N 1
ATOM 1221 C CA . ASN A 1 149 ? 44.702 15.837 -59.913 1.00 94.31 149 ASN A CA 1
ATOM 1222 C C . ASN A 1 149 ? 45.695 14.991 -60.725 1.00 94.31 149 ASN A C 1
ATOM 1224 O O . ASN A 1 149 ? 46.339 15.512 -61.634 1.00 94.31 149 ASN A O 1
ATOM 1228 N N . ALA A 1 150 ? 45.765 13.681 -60.470 1.00 94.94 150 ALA A N 1
ATOM 1229 C CA . ALA A 1 150 ? 46.610 12.773 -61.244 1.00 94.94 150 ALA A CA 1
ATOM 1230 C C . ALA A 1 150 ? 46.203 12.713 -62.728 1.00 94.94 150 ALA A C 1
ATOM 1232 O O . ALA A 1 150 ? 47.064 12.683 -63.611 1.00 94.94 150 ALA A O 1
ATOM 1233 N N . LEU A 1 151 ? 44.897 12.724 -63.017 1.00 94.56 151 LEU A N 1
ATOM 1234 C CA . LEU A 1 151 ? 44.395 12.795 -64.390 1.00 94.56 151 LEU A CA 1
ATOM 1235 C C . LEU A 1 151 ? 44.794 14.114 -65.065 1.00 94.56 151 LEU A C 1
ATOM 1237 O O . LEU A 1 151 ? 45.243 14.104 -66.212 1.00 94.56 151 LEU A O 1
ATOM 1241 N N . LEU A 1 152 ? 44.660 15.235 -64.354 1.00 93.81 152 LEU A N 1
ATOM 1242 C CA . LEU A 1 152 ? 45.025 16.557 -64.859 1.00 93.81 152 LEU A CA 1
ATOM 1243 C C . LEU A 1 152 ? 46.523 16.631 -65.199 1.00 93.81 152 LEU A C 1
ATOM 1245 O O . LEU A 1 152 ? 46.891 17.101 -66.277 1.00 93.81 152 LEU A O 1
ATOM 1249 N N . ASP A 1 153 ? 47.380 16.101 -64.324 1.00 94.25 153 ASP A N 1
ATOM 1250 C CA . ASP A 1 153 ? 48.826 16.018 -64.549 1.00 94.25 153 ASP A CA 1
ATOM 1251 C C . ASP A 1 153 ? 49.167 15.174 -65.785 1.00 94.25 153 ASP A C 1
ATOM 1253 O O . ASP A 1 153 ? 49.986 15.586 -66.612 1.00 94.25 153 ASP A O 1
ATOM 1257 N N . LEU A 1 154 ? 48.512 14.019 -65.960 1.00 94.00 154 LEU A N 1
ATOM 1258 C CA . LEU A 1 154 ? 48.691 13.167 -67.141 1.00 94.00 154 LEU A CA 1
ATOM 1259 C C . LEU A 1 154 ? 48.301 13.887 -68.437 1.00 94.00 154 LEU A C 1
ATOM 1261 O O . LEU A 1 154 ? 49.049 13.825 -69.415 1.00 94.00 154 LEU A O 1
ATOM 1265 N N . MET A 1 155 ? 47.168 14.594 -68.445 1.00 91.50 155 MET A N 1
ATOM 1266 C CA . MET A 1 155 ? 46.727 15.375 -69.606 1.00 91.50 155 MET A CA 1
ATOM 1267 C C . MET A 1 155 ? 47.735 16.473 -69.953 1.00 91.50 155 MET A C 1
ATOM 1269 O O . MET A 1 155 ? 48.153 16.587 -71.103 1.00 91.50 155 MET A O 1
ATOM 1273 N N . LEU A 1 156 ? 48.214 17.217 -68.953 1.00 91.31 156 LEU A N 1
ATOM 1274 C CA . LEU A 1 156 ? 49.209 18.273 -69.152 1.00 91.31 156 LEU A CA 1
ATOM 1275 C C . LEU A 1 156 ? 50.551 17.739 -69.675 1.00 91.31 156 LEU A C 1
ATOM 1277 O O . LEU A 1 156 ? 51.229 18.415 -70.452 1.00 91.31 156 LEU A O 1
ATOM 1281 N N . ILE A 1 157 ? 50.970 16.546 -69.244 1.00 92.06 157 ILE A N 1
ATOM 1282 C CA . ILE A 1 157 ? 52.174 15.886 -69.765 1.00 92.06 157 ILE A CA 1
ATOM 1283 C C . ILE A 1 157 ? 51.963 15.460 -71.220 1.00 92.06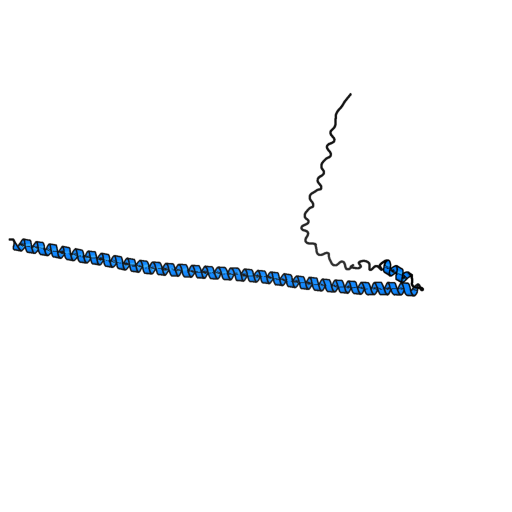 157 ILE A C 1
ATOM 1285 O O . ILE A 1 157 ? 52.839 15.715 -72.049 1.00 92.06 157 ILE A O 1
ATOM 1289 N N . SER A 1 158 ? 50.816 14.852 -71.530 1.00 87.56 158 SER A N 1
ATOM 1290 C CA . SER A 1 158 ? 50.458 14.438 -72.890 1.00 87.56 158 SER A CA 1
ATOM 1291 C C . SER A 1 158 ? 50.439 15.629 -73.849 1.00 87.56 158 SER A C 1
ATOM 1293 O O . SER A 1 158 ? 51.081 15.582 -74.896 1.00 87.56 158 SER A O 1
ATOM 1295 N N . ASP A 1 159 ? 49.793 16.734 -73.474 1.00 86.06 159 ASP A N 1
ATOM 1296 C CA . ASP A 1 159 ? 49.735 17.947 -74.298 1.00 86.06 159 ASP A CA 1
ATOM 1297 C C . ASP A 1 159 ? 51.131 18.525 -74.561 1.00 86.06 159 ASP A C 1
ATOM 1299 O O . ASP A 1 159 ? 51.456 18.910 -75.685 1.00 86.06 159 ASP A O 1
ATOM 1303 N N . LYS A 1 160 ? 52.012 18.518 -73.551 1.00 81.38 160 LYS A N 1
ATOM 1304 C CA . LYS A 1 160 ? 53.416 18.934 -73.710 1.00 81.38 160 LYS A CA 1
ATOM 1305 C C . LYS A 1 160 ? 54.209 18.019 -74.642 1.00 81.38 160 LYS A C 1
ATOM 1307 O O . LYS A 1 160 ? 55.123 18.499 -75.309 1.00 81.38 160 LYS A O 1
ATOM 1312 N N . GLN A 1 161 ? 53.933 16.717 -74.646 1.00 79.56 161 GLN A N 1
ATOM 1313 C CA . GLN A 1 161 ? 54.595 15.762 -75.537 1.00 79.56 161 GLN A CA 1
ATOM 1314 C C . GLN A 1 161 ? 54.097 15.912 -76.976 1.00 79.56 161 GLN A C 1
ATOM 1316 O O . GLN A 1 161 ? 54.918 15.977 -77.887 1.00 79.56 161 GLN A O 1
ATOM 1321 N N . ASN A 1 162 ? 52.787 16.069 -77.167 1.00 76.62 162 ASN A N 1
ATOM 1322 C CA . ASN A 1 162 ? 52.178 16.311 -78.475 1.00 76.62 162 ASN A CA 1
ATOM 1323 C C . ASN A 1 162 ? 52.689 17.621 -79.093 1.00 76.62 162 ASN A C 1
ATOM 1325 O O . ASN A 1 162 ? 53.168 17.619 -80.222 1.00 76.62 162 ASN A O 1
ATOM 1329 N N . ALA A 1 163 ? 52.739 18.708 -78.316 1.00 72.69 163 ALA A N 1
ATOM 1330 C CA . ALA A 1 163 ? 53.282 19.991 -78.769 1.00 72.69 163 ALA A CA 1
ATOM 1331 C C . ALA A 1 163 ? 54.781 19.946 -79.132 1.00 72.69 163 ALA A C 1
ATOM 1333 O O . ALA A 1 163 ? 55.264 20.806 -79.862 1.00 72.69 163 ALA A O 1
ATOM 1334 N N . ARG A 1 164 ? 55.541 18.969 -78.618 1.00 71.19 164 ARG A N 1
ATOM 1335 C CA . ARG A 1 164 ? 56.955 18.747 -78.977 1.00 71.19 164 ARG A CA 1
ATOM 1336 C C . ARG A 1 164 ? 57.137 17.830 -80.185 1.00 71.19 164 ARG A C 1
ATOM 1338 O O . ARG A 1 164 ? 58.217 17.839 -80.757 1.00 71.19 164 ARG A O 1
ATOM 1345 N N . ALA A 1 165 ? 56.135 17.023 -80.527 1.00 67.12 165 ALA A N 1
ATOM 1346 C CA . ALA A 1 165 ? 56.155 16.139 -81.691 1.00 67.12 165 ALA A CA 1
ATOM 1347 C C . ALA A 1 165 ? 55.689 16.843 -82.982 1.00 67.12 165 ALA A C 1
ATOM 1349 O O . ALA A 1 165 ? 55.940 16.339 -84.072 1.00 67.12 165 ALA A O 1
ATOM 1350 N N . GLU A 1 166 ? 55.024 17.997 -82.858 1.00 57.03 166 GLU A N 1
ATOM 1351 C CA . GLU A 1 166 ? 54.563 18.847 -83.970 1.00 57.03 166 GLU A CA 1
ATOM 1352 C C . GLU A 1 166 ? 55.577 19.940 -84.395 1.00 57.03 166 GLU A C 1
ATOM 1354 O O . GLU A 1 166 ? 55.258 20.769 -85.250 1.00 57.03 166 GLU A O 1
ATOM 1359 N N . VAL A 1 167 ? 56.794 19.942 -83.828 1.00 51.09 167 VAL A N 1
ATOM 1360 C CA . VAL A 1 167 ? 57.922 20.847 -84.154 1.00 51.09 167 VAL A CA 1
ATOM 1361 C C . VAL A 1 167 ? 59.074 20.048 -84.748 1.00 51.09 167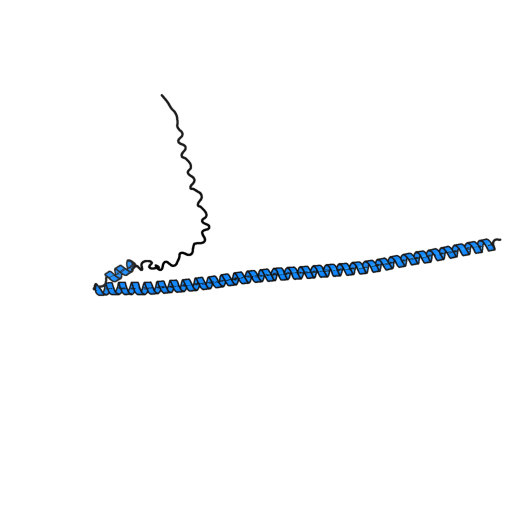 VAL A C 1
ATOM 1363 O O . VAL A 1 167 ? 59.663 20.527 -85.743 1.00 51.09 167 VAL A O 1
#

Sequence (167 aa):
MHSQRDTLMLPKTYPPPYEEHNGTAEDAKDVDSSNDKIFVPPQIMEKIMALKTHKERIRMVEEYMKKKGEIVKAKEKALSCQKRALARTIKSAKNDIKDIKKTYWETVDNILSLVAARKDEARRFHETETRKIEAIYQNAFKRVDEEYNALLDLMLISDKQNARAEV

Radius of gyration: 52.04 Å; chains: 1; bounding box: 107×78×138 Å

pLDDT: mean 83.22, std 19.85, range [38.0, 98.19]